Protein AF-A0A0F9BVV1-F1 (afdb_monomer)

Foldseek 3Di:
DADAAFWKAFPPARDIDGDRDDDPDDDDPPPDDGDIDEDQQWDWDADPPPRWIKIKGFLRVDWDKDWDAFPPPRAIEIETEPDNDQVDKWKAFPQVRDTWDWDDDRGIIMGTDDHNTYMYID

Organism: NCBI:txid412755

Mean predicted aligned error: 3.7 Å

InterPro domains:
  IPR013780 Glycosyl hydrolase, all-beta [G3DSA:2.60.40.1180] (1-37)
  IPR048395 Glycosyl hydrolase family 31, C-terminal domain [PF21365] (1-43)

Radius of gyration: 15.31 Å; Cα contacts (8 Å, |Δi|>4): 251; chains: 1; bounding box: 44×23×36 Å

pLDDT: mean 93.36, std 4.63, range [81.0, 98.06]

Nearest PDB structures (foldseek):
  1hl8-assembly1_B  TM=4.259E-01  e=1.369E-01  Thermotoga maritima MSB8
  5h3z-assembly1_A  TM=4.505E-01  e=3.924E+00  Lachnoclostridium phytofermentans ISDg
  7qhs-assembly1_2  TM=1.418E-01  e=5.721E-01  Saccharomyces cerevisiae
  7cto-assembly5_E  TM=2.452E-01  e=7.593E+00  Staphylococcus aureus

Secondary structure (DSSP, 8-state):
-EEEEEEEEETTT--EEEEEEE-SS----TT----EE-TT-EEEEE-TTT--EEEEEE--SS-EEEEEE-TTT--EEEEEE--S-GGG--EEETTTTEEE--EEETTEEEEEE-TT--EEE-

Solvent-accessible surface area (backbone atoms only — not comparable to full-atom values): 7076 Å² total; per-residue (Å²): 90,80,40,64,75,46,43,34,24,36,69,86,74,26,50,80,46,73,33,67,40,73,46,87,81,68,86,68,54,98,90,53,76,98,49,72,46,44,80,73,19,71,46,82,44,70,41,94,85,76,70,47,36,34,41,37,42,38,60,46,66,58,68,34,78,47,82,46,62,32,90,90,77,62,42,69,26,40,40,35,34,71,46,44,57,75,92,73,58,48,38,32,32,67,71,78,72,40,80,50,77,69,50,81,56,64,55,31,37,37,31,77,53,60,90,61,50,28,37,38,34,64

Structure (mmCIF, N/CA/C/O backbone):
data_AF-A0A0F9BVV1-F1
#
_entry.id   AF-A0A0F9BVV1-F1
#
loop_
_atom_site.group_PDB
_atom_site.id
_atom_site.type_symbol
_atom_site.label_atom_id
_atom_site.label_alt_id
_atom_site.label_comp_id
_atom_site.label_asym_id
_atom_site.label_entity_id
_atom_site.label_seq_id
_atom_site.pdbx_PDB_ins_code
_atom_site.Cartn_x
_atom_site.Cartn_y
_atom_site.Cartn_z
_atom_site.occupancy
_atom_site.B_iso_or_equiv
_atom_site.auth_seq_id
_atom_site.auth_comp_id
_atom_site.auth_asym_id
_atom_site.auth_atom_id
_atom_site.pdbx_PDB_model_num
ATOM 1 N N . ILE A 1 1 ? 19.790 -5.630 -10.255 1.00 92.75 1 ILE A N 1
ATOM 2 C CA . ILE A 1 1 ? 18.626 -6.078 -9.444 1.00 92.75 1 ILE A CA 1
ATOM 3 C C . ILE A 1 1 ? 17.689 -6.861 -10.353 1.00 92.75 1 ILE A C 1
ATOM 5 O O . ILE A 1 1 ? 17.408 -6.375 -11.442 1.00 92.75 1 ILE A O 1
ATOM 9 N N . TYR A 1 2 ? 17.271 -8.070 -9.970 1.00 95.88 2 TYR A N 1
ATOM 10 C CA . TYR A 1 2 ? 16.311 -8.851 -10.759 1.00 95.88 2 TYR A CA 1
ATOM 11 C C . TYR A 1 2 ? 14.901 -8.676 -10.196 1.00 95.88 2 TYR A C 1
ATOM 13 O O . TYR A 1 2 ? 14.670 -8.966 -9.025 1.00 95.88 2 TYR A O 1
ATOM 21 N N . LEU A 1 3 ? 13.982 -8.217 -11.041 1.00 96.94 3 LEU A N 1
ATOM 22 C CA . LEU A 1 3 ? 12.556 -8.117 -10.767 1.00 96.94 3 LEU A CA 1
ATOM 23 C C . LEU A 1 3 ? 11.849 -9.299 -11.449 1.00 96.94 3 LEU A C 1
ATOM 25 O O . LEU A 1 3 ? 11.861 -9.382 -12.683 1.00 96.94 3 LEU A O 1
ATOM 29 N N . PRO A 1 4 ? 11.242 -10.225 -10.684 1.00 97.56 4 PRO A N 1
ATOM 30 C CA . PRO A 1 4 ? 10.428 -11.304 -11.235 1.00 97.56 4 PRO A CA 1
ATOM 31 C C . PRO A 1 4 ? 9.249 -10.793 -12.074 1.00 97.56 4 PRO A C 1
ATOM 33 O O . PRO A 1 4 ? 8.899 -9.615 -12.043 1.00 97.56 4 PRO A O 1
ATOM 36 N N . LYS A 1 5 ? 8.590 -11.697 -12.806 1.00 96.94 5 LYS A N 1
ATOM 37 C CA . LYS A 1 5 ? 7.364 -11.377 -13.554 1.00 96.94 5 LYS A CA 1
ATOM 38 C C . LYS A 1 5 ? 6.326 -10.701 -12.646 1.00 96.94 5 LYS A C 1
ATOM 40 O O . LYS A 1 5 ? 5.990 -11.247 -11.601 1.00 96.94 5 LYS A O 1
ATOM 45 N N . GLY A 1 6 ? 5.800 -9.559 -13.083 1.00 95.31 6 GLY A N 1
ATOM 46 C CA . GLY A 1 6 ? 4.812 -8.775 -12.341 1.00 95.31 6 GLY A CA 1
ATOM 47 C C . GLY A 1 6 ? 5.047 -7.274 -12.476 1.00 95.31 6 GLY A C 1
ATOM 48 O O . GLY A 1 6 ? 5.992 -6.838 -13.137 1.00 95.31 6 GLY A O 1
ATOM 49 N N . THR A 1 7 ? 4.177 -6.486 -11.854 1.00 96.75 7 THR A N 1
ATOM 50 C CA . THR A 1 7 ? 4.366 -5.042 -11.709 1.00 96.75 7 THR A CA 1
ATOM 51 C C . THR A 1 7 ? 5.103 -4.750 -10.409 1.00 96.75 7 THR A C 1
ATOM 53 O O . THR A 1 7 ? 4.772 -5.311 -9.364 1.00 96.75 7 THR A O 1
ATOM 56 N N . TRP A 1 8 ? 6.100 -3.877 -10.497 1.00 97.31 8 TRP A N 1
ATOM 57 C CA . TRP A 1 8 ? 6.936 -3.449 -9.385 1.00 97.31 8 TRP A CA 1
ATOM 58 C C . TRP A 1 8 ? 6.982 -1.930 -9.333 1.00 97.31 8 TRP A C 1
ATOM 60 O O . TRP A 1 8 ? 6.986 -1.287 -10.379 1.00 97.31 8 TRP A O 1
ATOM 70 N N . PHE A 1 9 ? 7.064 -1.373 -8.135 1.00 96.38 9 PHE A N 1
ATOM 71 C CA . PHE A 1 9 ? 7.213 0.058 -7.913 1.00 96.38 9 PHE A CA 1
ATOM 72 C C . PHE A 1 9 ? 8.435 0.330 -7.051 1.00 96.38 9 PHE A C 1
ATOM 74 O O . PHE A 1 9 ? 8.624 -0.351 -6.046 1.00 96.38 9 PHE A O 1
ATOM 81 N N . ASP A 1 10 ? 9.256 1.306 -7.425 1.00 94.00 10 ASP A N 1
ATOM 82 C CA . ASP A 1 10 ? 10.298 1.832 -6.540 1.00 94.00 10 ASP A CA 1
ATOM 83 C C . ASP A 1 10 ? 9.640 2.458 -5.300 1.00 94.00 10 ASP A C 1
ATOM 85 O O . ASP A 1 10 ? 8.742 3.291 -5.414 1.00 94.00 10 ASP A O 1
ATOM 89 N N . TRP A 1 11 ? 10.062 2.023 -4.112 1.00 93.19 11 TRP A N 1
ATOM 90 C CA . TRP A 1 11 ? 9.486 2.463 -2.838 1.00 93.19 11 TRP A CA 1
ATOM 91 C C . TRP A 1 11 ? 9.604 3.975 -2.596 1.00 93.19 11 TRP A C 1
ATOM 93 O O . TRP A 1 11 ? 8.740 4.573 -1.948 1.00 93.19 11 TRP A O 1
ATOM 103 N N . GLU A 1 12 ? 10.695 4.580 -3.059 1.00 89.50 12 GLU A N 1
ATOM 104 C CA . GLU A 1 12 ? 10.999 5.985 -2.811 1.00 89.50 12 GLU A CA 1
ATOM 105 C C . GLU A 1 12 ? 10.359 6.886 -3.862 1.00 89.50 12 GLU A C 1
ATOM 107 O O . GLU A 1 12 ? 9.790 7.917 -3.507 1.00 89.50 12 GLU A O 1
ATOM 112 N N . THR A 1 13 ? 10.458 6.513 -5.142 1.00 89.50 13 THR A N 1
ATOM 113 C CA . THR A 1 13 ? 10.022 7.378 -6.250 1.00 89.50 13 THR A CA 1
ATOM 114 C C . THR A 1 13 ? 8.607 7.088 -6.733 1.00 89.50 13 THR A C 1
ATOM 116 O O . THR A 1 13 ? 7.995 7.964 -7.333 1.00 89.50 13 THR A O 1
ATOM 119 N N . GLY A 1 14 ? 8.083 5.881 -6.501 1.00 91.75 14 GLY A N 1
ATOM 120 C CA . GLY A 1 14 ? 6.835 5.434 -7.120 1.00 91.75 14 GLY A CA 1
ATOM 121 C C . GLY A 1 14 ? 6.975 5.068 -8.603 1.00 91.75 14 GLY A C 1
ATOM 122 O O . GLY A 1 14 ? 5.975 4.802 -9.266 1.00 91.75 14 GLY A O 1
ATOM 123 N N . GLU A 1 15 ? 8.199 5.008 -9.143 1.00 93.06 15 GLU A N 1
ATOM 124 C CA . GLU A 1 15 ? 8.436 4.630 -10.540 1.00 93.06 15 GLU A CA 1
ATOM 125 C C . GLU A 1 15 ? 8.005 3.179 -10.799 1.00 93.06 15 GLU A C 1
ATOM 127 O O . GLU A 1 15 ? 8.366 2.261 -10.057 1.00 93.06 15 GLU A O 1
ATOM 132 N N . LYS A 1 16 ? 7.249 2.966 -11.882 1.00 95.44 16 LYS A N 1
ATOM 133 C CA . LYS A 1 16 ? 6.720 1.656 -12.275 1.00 95.44 16 LYS A CA 1
ATOM 134 C C . LYS A 1 16 ? 7.690 0.880 -13.165 1.00 95.44 16 LYS A C 1
ATOM 136 O O . LYS A 1 16 ? 8.087 1.336 -14.233 1.00 95.44 16 LYS A O 1
ATOM 141 N N . PHE A 1 17 ? 7.913 -0.382 -12.817 1.00 95.75 17 PHE A N 1
ATOM 142 C CA . PHE A 1 17 ? 8.666 -1.359 -13.595 1.00 95.75 17 PHE A CA 1
ATOM 143 C C . PHE A 1 17 ? 7.790 -2.564 -13.953 1.00 95.75 17 PHE A C 1
ATOM 145 O O . PHE A 1 17 ? 6.985 -3.046 -13.153 1.00 95.75 17 PHE A O 1
ATOM 152 N N . THR A 1 18 ? 7.968 -3.090 -15.167 1.00 97.12 18 THR A N 1
ATOM 153 C CA . THR A 1 18 ? 7.296 -4.318 -15.620 1.00 97.12 18 THR A CA 1
ATOM 154 C C . THR A 1 18 ? 8.318 -5.440 -15.731 1.00 97.12 18 THR A C 1
ATOM 156 O O . THR A 1 18 ? 9.198 -5.401 -16.588 1.00 97.12 18 THR A O 1
ATOM 159 N N . GLY A 1 19 ? 8.210 -6.435 -14.852 1.00 97.00 19 GLY A N 1
ATOM 160 C CA . GLY A 1 19 ? 9.033 -7.637 -14.887 1.00 97.00 19 GLY A CA 1
ATOM 161 C C . GLY A 1 19 ? 8.485 -8.708 -15.847 1.00 97.00 19 GLY A C 1
ATOM 162 O O . GLY A 1 19 ? 7.305 -8.682 -16.202 1.00 97.00 19 GLY A O 1
ATOM 163 N N . PRO A 1 20 ? 9.286 -9.724 -16.216 1.00 97.44 20 PRO A N 1
ATOM 164 C CA . PRO A 1 20 ? 10.629 -9.988 -15.708 1.00 97.44 20 PRO A CA 1
ATOM 165 C C . PRO A 1 20 ? 11.658 -8.999 -16.269 1.00 97.44 20 PRO A C 1
ATOM 167 O O . PRO A 1 20 ? 11.707 -8.773 -17.474 1.00 97.44 20 PRO A O 1
ATOM 170 N N . LEU A 1 21 ? 12.482 -8.415 -15.397 1.00 96.81 21 LEU A N 1
ATOM 171 C CA . LEU A 1 21 ? 13.423 -7.354 -15.766 1.00 96.81 21 LEU A CA 1
ATOM 172 C C . LEU A 1 21 ? 14.681 -7.417 -14.898 1.00 96.81 21 LEU A C 1
ATOM 174 O O . LEU A 1 21 ? 14.598 -7.482 -13.675 1.00 96.81 21 LEU A O 1
ATOM 178 N N . THR A 1 22 ? 15.855 -7.345 -15.525 1.00 96.50 22 THR A N 1
ATOM 179 C CA . THR A 1 22 ? 17.122 -7.137 -14.816 1.00 96.50 22 THR A CA 1
ATOM 180 C C . THR A 1 22 ? 17.548 -5.687 -14.974 1.00 96.50 22 THR A C 1
ATOM 182 O O . THR A 1 22 ? 17.895 -5.249 -16.067 1.00 96.50 22 THR A O 1
ATOM 185 N N . LEU A 1 23 ? 17.560 -4.949 -13.869 1.00 93.56 23 LEU A N 1
ATOM 186 C CA . LEU A 1 23 ? 18.106 -3.600 -13.804 1.00 93.56 23 LEU A CA 1
ATOM 187 C C . LEU A 1 23 ? 19.623 -3.687 -13.587 1.00 93.56 23 LEU A C 1
ATOM 189 O O . LEU A 1 23 ? 20.075 -3.949 -12.465 1.00 93.56 23 LEU A O 1
ATOM 193 N N . SER A 1 24 ? 20.397 -3.532 -14.663 1.00 88.06 24 SER A N 1
ATOM 194 C CA . SER A 1 24 ? 21.864 -3.678 -14.641 1.00 88.06 24 SER A CA 1
ATOM 195 C C . SER A 1 24 ? 22.602 -2.424 -14.161 1.00 88.06 24 SER A C 1
ATOM 197 O O . SER A 1 24 ? 23.642 -2.554 -13.529 1.00 88.06 24 SER A O 1
ATOM 199 N N . ASN A 1 25 ? 22.041 -1.235 -14.408 1.00 85.81 25 ASN A N 1
ATOM 200 C CA . ASN A 1 25 ? 22.655 0.066 -14.099 1.00 85.81 25 ASN A CA 1
ATOM 201 C C . ASN A 1 25 ? 21.743 0.929 -13.212 1.00 85.81 25 ASN A C 1
ATOM 203 O O . ASN A 1 25 ? 21.660 2.139 -13.393 1.00 85.81 25 ASN A O 1
ATOM 207 N N . TYR A 1 26 ? 20.992 0.301 -12.308 1.00 84.94 26 TYR A N 1
ATOM 208 C CA . TYR A 1 26 ? 20.160 1.044 -11.367 1.00 84.94 26 TYR A CA 1
ATOM 209 C C . TYR A 1 26 ? 21.056 1.806 -10.387 1.00 84.94 26 TYR A C 1
ATOM 211 O O . TYR A 1 26 ? 21.924 1.200 -9.754 1.00 84.94 26 TYR A O 1
ATOM 219 N N . GLU A 1 27 ? 20.865 3.120 -10.287 1.00 82.88 27 GLU A N 1
ATOM 220 C CA . GLU A 1 27 ? 21.656 3.961 -9.394 1.00 82.88 27 GLU A CA 1
ATOM 221 C C . GLU A 1 27 ? 21.348 3.620 -7.932 1.00 82.88 27 GLU A C 1
ATOM 223 O O . GLU A 1 27 ? 20.210 3.710 -7.475 1.00 82.88 27 GLU A O 1
ATOM 228 N N . ILE A 1 28 ? 22.384 3.230 -7.187 1.00 81.69 28 ILE A N 1
ATOM 229 C CA . ILE A 1 28 ? 22.313 2.977 -5.744 1.00 81.69 28 ILE A CA 1
ATOM 230 C C . ILE A 1 28 ? 23.244 3.986 -5.063 1.00 81.69 28 ILE A C 1
ATOM 232 O O . ILE A 1 28 ? 24.384 3.646 -4.730 1.00 81.69 28 ILE A O 1
ATOM 236 N N . PRO A 1 29 ? 22.828 5.260 -4.927 1.00 83.00 29 PRO A N 1
ATOM 237 C CA . PRO A 1 29 ? 23.601 6.227 -4.161 1.00 83.00 29 PRO A CA 1
ATOM 238 C C . PRO A 1 29 ? 23.694 5.779 -2.694 1.00 83.00 29 PRO A C 1
ATOM 240 O O . PRO A 1 29 ? 22.862 5.016 -2.208 1.00 83.00 29 PRO A O 1
ATOM 243 N N . LEU A 1 30 ? 24.712 6.255 -1.969 1.00 82.94 30 LEU A N 1
ATOM 244 C CA . LEU A 1 30 ? 25.039 5.787 -0.609 1.00 82.94 30 LEU A CA 1
ATOM 245 C C . LEU A 1 30 ? 23.859 5.888 0.382 1.00 82.94 30 LEU A C 1
ATOM 247 O O . LEU A 1 30 ? 23.801 5.157 1.366 1.00 82.94 30 LEU A O 1
ATOM 251 N N . ASN A 1 31 ? 22.935 6.812 0.130 1.00 82.62 31 ASN A N 1
ATOM 252 C CA . ASN A 1 31 ? 21.766 7.104 0.951 1.00 82.62 31 ASN A CA 1
ATOM 253 C C . ASN A 1 31 ? 20.475 6.408 0.485 1.00 82.62 31 ASN A C 1
ATOM 255 O O . ASN A 1 31 ? 19.436 6.667 1.087 1.00 82.62 31 ASN A O 1
ATOM 259 N N . LYS A 1 32 ? 20.520 5.560 -0.551 1.00 81.00 32 LYS A N 1
ATOM 260 C CA . LYS A 1 32 ? 19.349 4.860 -1.095 1.00 81.00 32 LYS A CA 1
ATOM 261 C C . LYS A 1 32 ? 19.494 3.353 -0.941 1.00 81.00 32 LYS A C 1
ATOM 263 O O . LYS A 1 32 ? 20.483 2.758 -1.368 1.00 81.00 32 LYS A O 1
ATOM 268 N N . VAL A 1 33 ? 18.471 2.722 -0.375 1.00 83.88 33 VAL A N 1
ATOM 269 C CA . VAL A 1 33 ? 18.358 1.260 -0.343 1.00 83.88 33 VAL A CA 1
ATOM 270 C C . VAL A 1 33 ? 17.425 0.837 -1.478 1.00 83.88 33 VAL A C 1
ATOM 272 O O . VAL A 1 33 ? 16.284 1.295 -1.507 1.00 83.88 33 VAL A O 1
ATOM 275 N N . PRO A 1 34 ? 17.854 -0.034 -2.410 1.00 88.06 34 PRO A N 1
ATOM 276 C CA . PRO A 1 34 ? 16.982 -0.500 -3.482 1.00 88.06 34 PRO A CA 1
ATOM 277 C C . PRO A 1 34 ? 15.842 -1.340 -2.894 1.00 88.06 34 PRO A C 1
ATOM 279 O O . PRO A 1 34 ? 16.050 -2.473 -2.458 1.00 88.06 34 PRO A O 1
ATOM 282 N N . CYS A 1 35 ? 14.638 -0.776 -2.887 1.00 93.44 35 CYS A N 1
ATOM 283 C CA . CYS A 1 35 ? 13.431 -1.396 -2.358 1.00 93.44 35 CYS A CA 1
ATOM 284 C C . CYS A 1 35 ? 12.307 -1.265 -3.385 1.00 93.44 35 CYS A C 1
ATOM 286 O O . CYS A 1 35 ? 12.057 -0.176 -3.899 1.00 93.44 35 CYS A O 1
ATOM 288 N N . PHE A 1 36 ? 11.640 -2.381 -3.679 1.00 95.81 36 PHE A N 1
ATOM 289 C CA . PHE A 1 36 ? 10.578 -2.437 -4.676 1.00 95.81 36 PHE A CA 1
ATOM 290 C C . PHE A 1 36 ? 9.343 -3.120 -4.101 1.00 95.81 36 PHE A C 1
ATOM 292 O O . PHE A 1 36 ? 9.445 -4.175 -3.472 1.00 95.81 36 PHE A O 1
ATOM 299 N N . VAL A 1 37 ? 8.176 -2.540 -4.357 1.00 96.44 37 VAL A N 1
ATOM 300 C CA . VAL A 1 37 ? 6.879 -3.068 -3.935 1.00 96.44 37 VAL A CA 1
ATOM 301 C C . VAL A 1 37 ? 6.210 -3.770 -5.109 1.00 96.44 37 VAL A C 1
ATOM 303 O O . VAL A 1 37 ? 6.086 -3.205 -6.191 1.00 96.44 37 VAL A O 1
ATOM 306 N N . GLY A 1 38 ? 5.774 -5.006 -4.893 1.00 95.00 38 GLY A N 1
ATOM 307 C CA . GLY A 1 38 ? 5.025 -5.809 -5.858 1.00 95.00 38 GLY A CA 1
ATOM 308 C C . GLY A 1 38 ? 3.971 -6.666 -5.153 1.00 95.00 38 GLY A C 1
ATOM 309 O O . GLY A 1 38 ? 3.605 -6.405 -4.005 1.00 95.00 38 GLY A O 1
ATOM 310 N N . GLY A 1 39 ? 3.481 -7.711 -5.821 1.00 93.06 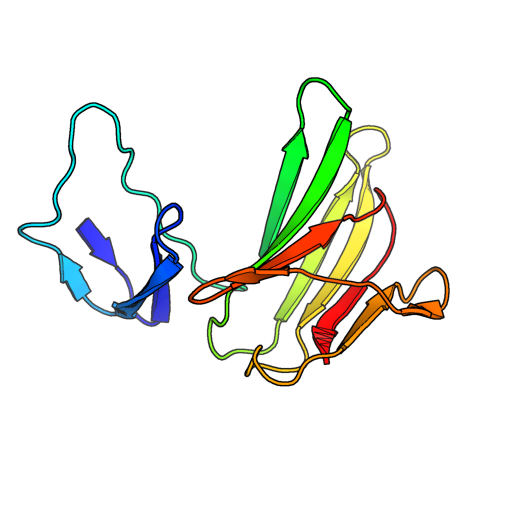39 GLY A N 1
ATOM 311 C CA . GLY A 1 39 ? 2.454 -8.592 -5.254 1.00 93.06 39 GLY A CA 1
ATOM 312 C C . GLY A 1 39 ? 1.129 -7.854 -5.060 1.00 93.06 39 GLY A C 1
ATOM 313 O O . GLY A 1 39 ? 0.598 -7.303 -6.017 1.00 93.06 39 GLY A O 1
ATOM 314 N N . ASN A 1 40 ? 0.607 -7.827 -3.829 1.00 93.75 40 ASN A N 1
ATOM 315 C CA . ASN A 1 40 ? -0.657 -7.147 -3.516 1.00 93.75 40 ASN A CA 1
ATOM 316 C C . ASN A 1 40 ? -0.525 -5.617 -3.447 1.00 93.75 40 ASN A C 1
ATOM 318 O O . ASN A 1 40 ? -1.540 -4.933 -3.434 1.00 93.75 40 ASN A O 1
ATOM 322 N N . GLY A 1 41 ? 0.698 -5.075 -3.404 1.00 95.00 41 GLY A N 1
ATOM 323 C CA . GLY A 1 41 ? 0.917 -3.628 -3.453 1.00 95.00 41 GLY A CA 1
ATOM 324 C C . GLY A 1 41 ? 0.498 -2.860 -2.197 1.00 95.00 41 GLY A C 1
ATOM 325 O O . GLY A 1 41 ? 0.386 -1.644 -2.268 1.00 95.00 41 GLY A O 1
ATOM 326 N N . ILE A 1 42 ? 0.258 -3.524 -1.062 1.00 96.06 42 ILE A N 1
ATOM 327 C CA . ILE A 1 42 ? -0.197 -2.878 0.180 1.00 96.06 42 ILE A CA 1
ATOM 328 C C . ILE A 1 42 ? 0.942 -2.860 1.196 1.00 96.06 42 ILE A C 1
ATOM 330 O O . ILE A 1 42 ? 1.488 -3.910 1.539 1.00 96.06 42 ILE A O 1
ATOM 334 N N . VAL A 1 43 ? 1.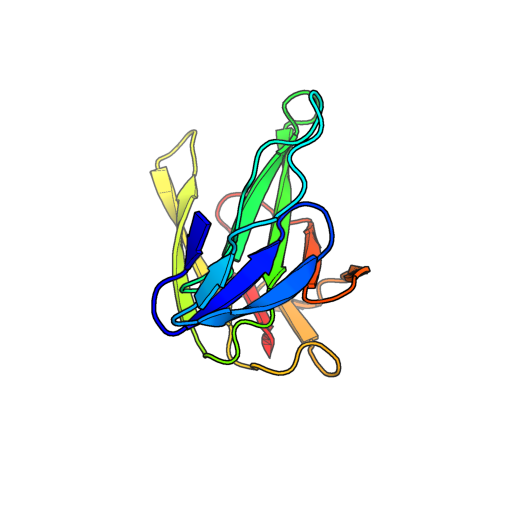273 -1.674 1.702 1.00 96.06 43 VAL A N 1
ATOM 335 C CA . VAL A 1 43 ? 2.263 -1.475 2.763 1.00 96.06 43 VAL A CA 1
ATOM 336 C C . VAL A 1 43 ? 1.624 -0.698 3.905 1.00 96.06 43 VAL A C 1
ATOM 338 O O . VAL A 1 43 ? 1.058 0.370 3.691 1.00 96.06 43 VAL A O 1
ATOM 341 N N . ILE A 1 44 ? 1.744 -1.219 5.126 1.00 95.69 44 ILE A N 1
ATOM 342 C CA . ILE A 1 44 ? 1.309 -0.531 6.342 1.00 95.69 44 ILE A CA 1
ATOM 343 C C . ILE A 1 44 ? 2.538 0.029 7.049 1.00 95.69 44 ILE A C 1
ATOM 345 O O . ILE A 1 44 ? 3.459 -0.706 7.407 1.00 95.69 44 ILE A O 1
ATOM 349 N N . LEU A 1 45 ? 2.545 1.340 7.243 1.00 95.38 45 LEU A N 1
ATOM 350 C CA . LEU A 1 45 ? 3.599 2.081 7.914 1.00 95.38 45 LEU A CA 1
ATOM 351 C C . LEU A 1 45 ? 3.129 2.488 9.305 1.00 95.38 45 LEU A C 1
ATOM 353 O O . LEU A 1 45 ? 1.996 2.931 9.472 1.00 95.38 45 LEU A O 1
ATOM 357 N N . ARG A 1 46 ? 4.021 2.379 10.292 1.00 95.31 46 ARG A N 1
ATOM 358 C CA . ARG A 1 46 ? 3.803 2.882 11.650 1.00 95.31 46 ARG A CA 1
ATOM 359 C C . ARG A 1 46 ? 4.843 3.934 11.981 1.00 95.31 46 ARG A C 1
ATOM 361 O O . ARG A 1 46 ? 6.043 3.662 11.922 1.00 95.31 46 ARG A O 1
ATOM 368 N N . ASN A 1 47 ? 4.391 5.120 12.362 1.00 95.75 47 ASN A N 1
ATOM 369 C CA . ASN A 1 47 ? 5.276 6.163 12.849 1.00 95.75 47 ASN A CA 1
ATOM 370 C C . ASN A 1 47 ? 5.794 5.790 14.248 1.00 95.75 47 ASN A C 1
ATOM 372 O O . ASN A 1 47 ? 5.021 5.598 15.182 1.00 95.75 47 ASN A O 1
ATOM 376 N N . ASN A 1 48 ? 7.114 5.705 14.415 1.00 93.56 48 ASN A N 1
ATOM 377 C CA . ASN A 1 48 ? 7.733 5.273 15.672 1.00 93.56 48 ASN A CA 1
ATOM 378 C C . ASN A 1 48 ? 7.660 6.305 16.813 1.00 93.56 48 ASN A C 1
ATOM 380 O O . ASN A 1 48 ? 8.014 5.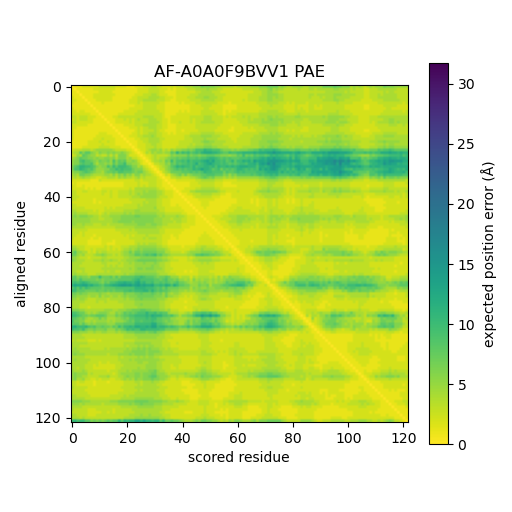974 17.943 1.00 93.56 48 ASN A O 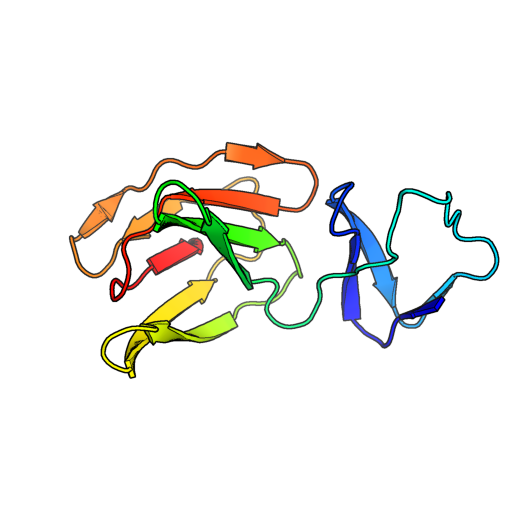1
ATOM 384 N N . LYS A 1 49 ? 7.239 7.543 16.534 1.00 95.69 49 LYS A N 1
ATOM 385 C CA 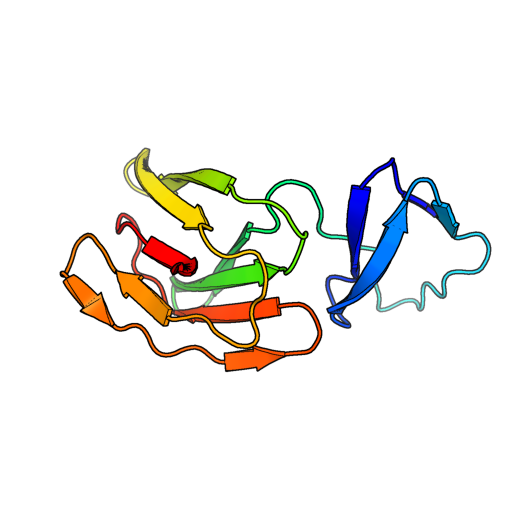. LYS A 1 49 ? 7.077 8.609 17.533 1.00 95.69 49 LYS A CA 1
ATOM 386 C C . LYS A 1 49 ? 5.616 8.845 17.895 1.00 95.69 49 LYS A C 1
ATOM 388 O O . LYS A 1 49 ? 5.331 9.084 19.062 1.00 95.69 49 LYS A O 1
ATOM 393 N N . THR A 1 50 ? 4.719 8.811 16.909 1.00 96.38 50 THR A N 1
ATOM 394 C CA . THR A 1 50 ? 3.291 9.119 17.104 1.00 96.38 50 THR A CA 1
ATOM 395 C C . THR A 1 50 ? 2.409 7.875 17.230 1.00 96.38 50 THR A C 1
ATOM 397 O O . THR A 1 50 ? 1.264 8.005 17.641 1.00 96.38 50 THR A O 1
ATOM 400 N N . ASP A 1 51 ? 2.925 6.680 16.912 1.00 93.00 51 ASP A N 1
ATOM 401 C CA . ASP A 1 51 ? 2.161 5.419 16.792 1.00 93.00 51 ASP A CA 1
ATOM 402 C C . ASP A 1 51 ? 1.051 5.476 15.717 1.00 93.00 51 ASP A C 1
ATOM 404 O O . ASP A 1 51 ? 0.236 4.563 15.611 1.00 93.00 51 ASP A O 1
ATOM 408 N N . GLU A 1 52 ? 1.029 6.523 14.883 1.00 95.44 52 GLU A N 1
ATOM 409 C CA . GLU A 1 52 ? 0.078 6.673 13.778 1.00 95.44 52 GLU A CA 1
ATOM 410 C C . GLU A 1 52 ? 0.352 5.647 12.676 1.00 95.44 52 GLU A C 1
ATOM 412 O O . GLU A 1 52 ? 1.510 5.350 12.351 1.00 95.44 52 GLU A O 1
ATOM 417 N N . LEU A 1 53 ? -0.727 5.135 12.081 1.00 96.12 53 LEU A N 1
ATOM 418 C CA . LEU A 1 53 ? -0.670 4.187 10.980 1.00 96.12 53 LEU A CA 1
ATOM 419 C C . LEU A 1 53 ? -1.077 4.839 9.658 1.00 96.12 53 LEU A C 1
ATOM 421 O O . LEU A 1 53 ? -2.088 5.538 9.573 1.00 96.12 53 LEU A O 1
ATOM 425 N N . THR A 1 54 ? -0.321 4.517 8.614 1.00 97.50 54 THR A N 1
ATOM 426 C CA . THR A 1 54 ? -0.601 4.917 7.233 1.00 97.50 54 THR A CA 1
ATOM 427 C C . THR A 1 54 ? -0.610 3.681 6.351 1.00 97.50 54 THR A C 1
ATOM 429 O O . THR A 1 54 ? 0.328 2.882 6.389 1.00 97.50 54 THR A O 1
ATOM 432 N N . ALA A 1 55 ? -1.647 3.528 5.534 1.00 97.12 55 ALA A N 1
ATOM 433 C CA . ALA A 1 55 ? -1.643 2.574 4.437 1.00 97.12 55 ALA A CA 1
ATOM 434 C C . ALA A 1 55 ? -1.129 3.257 3.171 1.00 97.12 55 ALA A C 1
ATOM 436 O O . ALA A 1 55 ? -1.596 4.338 2.817 1.00 97.12 55 ALA A O 1
ATOM 437 N N . ARG A 1 56 ? -0.198 2.598 2.481 1.00 96.69 56 ARG A N 1
ATOM 438 C CA . ARG A 1 56 ? 0.235 2.933 1.125 1.00 96.69 56 ARG A CA 1
ATOM 439 C C . ARG A 1 56 ? -0.176 1.804 0.187 1.00 96.69 56 ARG A C 1
ATOM 441 O O . ARG A 1 56 ? 0.233 0.660 0.393 1.00 96.69 56 ARG A O 1
ATOM 448 N N . VAL A 1 57 ? -0.970 2.123 -0.831 1.00 96.25 57 VAL A N 1
ATOM 449 C CA . VAL A 1 57 ? -1.498 1.154 -1.803 1.00 96.25 57 VAL A CA 1
ATOM 450 C C . VAL A 1 57 ? -1.004 1.521 -3.197 1.00 96.25 57 VAL A C 1
ATOM 452 O O . VAL A 1 57 ? -1.297 2.605 -3.691 1.00 96.25 57 VAL A O 1
ATOM 455 N N . TYR A 1 58 ? -0.248 0.619 -3.819 1.00 95.81 58 TYR A N 1
ATOM 456 C CA . TYR A 1 58 ? 0.340 0.784 -5.148 1.00 95.81 58 TYR A CA 1
ATOM 457 C C . TYR A 1 58 ? -0.572 0.237 -6.248 1.00 95.81 58 TYR A C 1
ATOM 459 O O . TYR A 1 58 ? -1.237 -0.786 -6.072 1.00 95.81 58 TYR A O 1
ATOM 467 N N . GLU A 1 59 ? -0.540 0.863 -7.426 1.00 93.94 59 GLU A N 1
ATOM 468 C CA . GLU A 1 59 ? -1.310 0.447 -8.603 1.00 93.94 59 GLU A CA 1
ATOM 469 C C . GLU A 1 59 ? -0.679 -0.769 -9.311 1.00 93.94 59 GLU A C 1
ATOM 471 O O . GLU A 1 59 ? -0.246 -0.731 -10.465 1.00 93.94 59 GLU A O 1
ATOM 476 N N . VAL A 1 60 ? -0.614 -1.900 -8.608 1.00 92.06 60 VAL A N 1
ATOM 477 C CA . VAL A 1 60 ? -0.028 -3.159 -9.109 1.00 92.06 60 VAL A CA 1
ATOM 478 C C . VAL A 1 60 ? -0.876 -3.851 -10.184 1.00 92.06 60 VAL A C 1
ATOM 480 O O . VAL A 1 60 ? -0.479 -4.890 -10.705 1.00 92.06 60 VAL A O 1
ATOM 483 N N . GLY A 1 61 ? -2.027 -3.277 -10.553 1.00 88.69 61 GLY A N 1
ATOM 484 C CA . GLY A 1 61 ? -2.863 -3.757 -11.656 1.00 88.69 61 GLY A CA 1
ATOM 485 C C . GLY A 1 61 ? -3.669 -5.024 -11.349 1.00 88.69 61 GLY A C 1
ATOM 486 O O . GLY A 1 61 ? -4.201 -5.643 -12.268 1.00 88.69 61 GLY A O 1
ATOM 487 N N . GLN A 1 62 ? -3.771 -5.423 -10.079 1.00 89.19 62 GLN A N 1
ATOM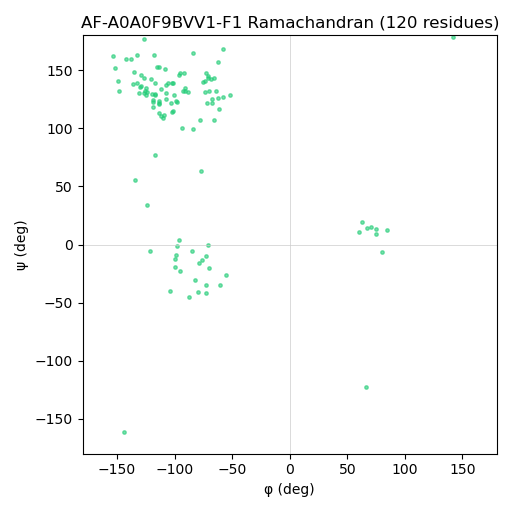 488 C CA . GLN A 1 62 ? -4.534 -6.592 -9.643 1.00 89.19 62 GLN A CA 1
ATOM 489 C C . GLN A 1 62 ? -5.381 -6.282 -8.411 1.00 89.19 62 GLN A C 1
ATOM 491 O O . GLN A 1 62 ? -5.001 -5.466 -7.574 1.00 89.19 62 GLN A O 1
ATOM 496 N N . LYS A 1 63 ? -6.527 -6.958 -8.306 1.00 94.62 63 LYS A N 1
ATOM 497 C CA . LYS A 1 63 ? -7.329 -6.946 -7.082 1.00 94.62 63 LYS A CA 1
ATOM 498 C C . LYS A 1 63 ? -6.640 -7.786 -6.016 1.00 94.62 63 LYS A C 1
ATOM 500 O O . LYS A 1 63 ? -6.008 -8.793 -6.346 1.00 94.62 63 LYS A O 1
ATOM 505 N N . ALA A 1 64 ? -6.784 -7.401 -4.758 1.00 94.56 64 ALA A N 1
ATOM 506 C CA . ALA A 1 64 ? -6.175 -8.117 -3.650 1.00 94.56 64 ALA A CA 1
ATOM 507 C C . ALA A 1 64 ? -7.017 -7.994 -2.386 1.00 94.56 64 ALA A C 1
ATOM 509 O O . ALA A 1 64 ? -7.495 -6.914 -2.068 1.00 94.56 64 ALA A O 1
ATOM 510 N N . THR A 1 65 ? -7.108 -9.092 -1.644 1.00 96.56 65 THR A N 1
ATOM 511 C CA . THR A 1 65 ? -7.580 -9.115 -0.260 1.00 96.56 65 THR A CA 1
ATOM 512 C C . THR 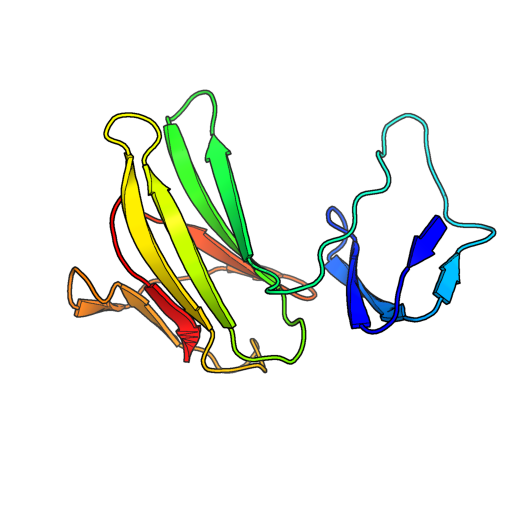A 1 65 ? -6.392 -9.517 0.599 1.00 96.56 65 THR A C 1
ATOM 514 O O . THR A 1 65 ? -5.793 -10.570 0.367 1.00 96.56 65 THR A O 1
ATOM 517 N N . THR A 1 66 ? -6.000 -8.664 1.542 1.00 96.00 66 THR A N 1
ATOM 518 C CA . THR A 1 66 ? -4.847 -8.916 2.417 1.00 96.00 66 THR A CA 1
ATOM 519 C C . THR A 1 66 ? -5.252 -8.796 3.872 1.00 96.00 66 THR A C 1
ATOM 521 O O . THR A 1 66 ? -5.876 -7.815 4.269 1.00 96.00 66 THR A O 1
ATOM 524 N N . ASP A 1 67 ? -4.851 -9.787 4.661 1.00 96.06 67 ASP A N 1
ATOM 525 C CA . ASP A 1 67 ? -5.039 -9.787 6.103 1.00 96.06 67 ASP A CA 1
ATOM 526 C C . ASP A 1 67 ? -3.805 -9.205 6.796 1.00 96.06 67 ASP A C 1
ATOM 528 O O . ASP A 1 67 ? -2.671 -9.620 6.538 1.00 96.06 67 ASP A O 1
ATOM 532 N N . PHE A 1 68 ? -4.042 -8.292 7.725 1.00 95.19 68 PHE A N 1
ATOM 533 C CA . PHE A 1 68 ? -3.051 -7.739 8.635 1.00 95.19 68 PHE A CA 1
ATOM 534 C C . PHE A 1 68 ? -3.423 -8.067 10.079 1.00 95.19 68 PHE A C 1
ATOM 536 O O . PHE A 1 68 ? -4.559 -8.430 10.381 1.00 95.19 68 PHE A O 1
ATOM 543 N N . TYR A 1 69 ? -2.451 -7.940 10.981 1.00 94.81 69 TYR A N 1
ATOM 544 C CA . TYR A 1 69 ? -2.619 -8.259 12.395 1.00 94.81 69 TYR A CA 1
ATOM 545 C C . TYR A 1 69 ? -2.132 -7.102 13.258 1.00 94.81 69 TYR A C 1
ATOM 547 O O . TYR A 1 69 ? -1.083 -6.514 12.985 1.00 94.81 69 TYR A O 1
ATOM 555 N N . 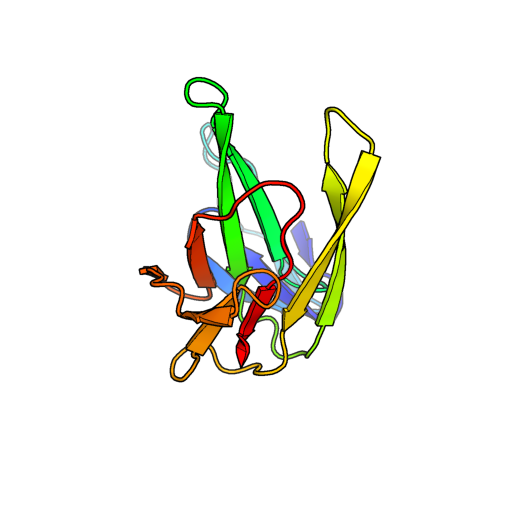THR A 1 70 ? -2.899 -6.757 14.292 1.00 90.19 70 THR A N 1
ATOM 556 C CA . THR A 1 70 ? -2.494 -5.729 15.256 1.00 90.19 70 THR A CA 1
ATOM 557 C C . THR A 1 70 ? -1.276 -6.197 16.046 1.00 90.19 70 THR A C 1
ATOM 559 O O . THR A 1 70 ? -1.164 -7.372 16.397 1.00 90.19 70 THR A O 1
ATOM 562 N N . LEU A 1 71 ? -0.354 -5.286 16.360 1.00 86.44 71 LEU A N 1
ATOM 563 C CA . LEU A 1 71 ? 0.873 -5.654 17.079 1.00 86.44 71 LEU A CA 1
ATOM 564 C C . LEU A 1 71 ? 0.606 -5.974 18.552 1.00 86.44 71 LEU A C 1
ATOM 566 O O . LEU A 1 71 ? 1.270 -6.833 19.125 1.00 86.44 71 LEU A O 1
ATOM 570 N N . LYS A 1 72 ? -0.347 -5.268 19.172 1.00 81.31 72 LYS A N 1
ATOM 571 C CA . LYS A 1 72 ? -0.633 -5.394 20.611 1.00 81.31 72 LYS A CA 1
ATOM 572 C C . LYS A 1 72 ? -1.489 -6.618 20.933 1.00 81.31 72 LYS A C 1
ATOM 574 O O . LYS A 1 72 ? -1.239 -7.288 21.927 1.00 81.31 72 LYS A O 1
ATOM 579 N N . GLU A 1 73 ? -2.497 -6.898 20.108 1.00 86.69 73 GLU A N 1
ATOM 580 C CA . GLU A 1 73 ? -3.540 -7.886 20.423 1.00 86.69 73 GLU A CA 1
ATOM 581 C C . GLU A 1 73 ? -3.640 -9.021 19.395 1.00 86.69 73 GLU A C 1
ATOM 583 O O . GLU A 1 73 ? -4.418 -9.950 19.594 1.00 86.69 73 GLU A O 1
ATOM 588 N N . GLY A 1 74 ? -2.890 -8.959 18.288 1.00 89.50 74 GLY A N 1
ATOM 589 C CA . GLY A 1 74 ? -2.962 -9.959 17.221 1.00 89.50 74 GLY A CA 1
ATOM 590 C C . GLY A 1 74 ? -4.327 -10.023 16.533 1.00 89.50 74 GLY A C 1
ATOM 591 O O . GLY A 1 74 ? -4.659 -11.033 15.915 1.00 89.50 74 GLY A O 1
ATOM 592 N N . LYS A 1 75 ? -5.145 -8.971 16.647 1.00 88.81 75 LYS A N 1
ATOM 593 C CA . LYS A 1 75 ? -6.459 -8.917 16.000 1.00 88.81 75 LYS A CA 1
ATOM 594 C C . LYS A 1 75 ? -6.273 -8.795 14.494 1.00 88.81 75 LYS A C 1
ATOM 596 O O . LYS A 1 75 ? -5.489 -7.968 14.034 1.00 88.81 75 LYS A O 1
ATOM 601 N N . LYS A 1 76 ? -6.994 -9.618 13.739 1.00 93.25 76 LYS A N 1
ATOM 602 C CA . LYS A 1 76 ? -7.007 -9.558 12.279 1.00 93.25 76 LYS A CA 1
ATOM 603 C C . LYS A 1 76 ? -7.838 -8.361 11.806 1.00 93.25 76 LYS A C 1
ATOM 605 O O . LYS A 1 76 ? -8.904 -8.119 12.363 1.00 93.25 76 LYS A O 1
ATOM 610 N N . TYR A 1 77 ? -7.362 -7.683 10.770 1.00 93.81 77 TYR A N 1
ATOM 611 C CA . TYR A 1 77 ? -8.116 -6.716 9.970 1.00 93.81 77 TYR A CA 1
ATOM 612 C C . TYR A 1 77 ? -7.728 -6.848 8.494 1.00 93.81 77 TYR A C 1
ATOM 614 O O . TYR A 1 77 ? -6.691 -7.437 8.175 1.00 93.81 77 TYR A O 1
ATOM 622 N N . GLN A 1 78 ? -8.574 -6.366 7.595 1.00 96.75 78 GLN A N 1
ATOM 623 C CA . GLN A 1 78 ? -8.527 -6.689 6.175 1.00 96.75 78 GLN A CA 1
ATOM 624 C C . GLN A 1 78 ? -8.480 -5.444 5.288 1.00 96.75 78 GLN A C 1
ATOM 626 O O . GLN A 1 78 ? -9.110 -4.426 5.565 1.00 96.75 78 GLN A O 1
ATOM 631 N N . PHE A 1 79 ? -7.718 -5.550 4.199 1.00 97.00 79 PHE A N 1
ATOM 632 C CA . PHE A 1 79 ? -7.693 -4.575 3.114 1.00 97.00 79 PHE A CA 1
ATOM 633 C C . PHE A 1 79 ? -8.133 -5.233 1.816 1.00 97.00 79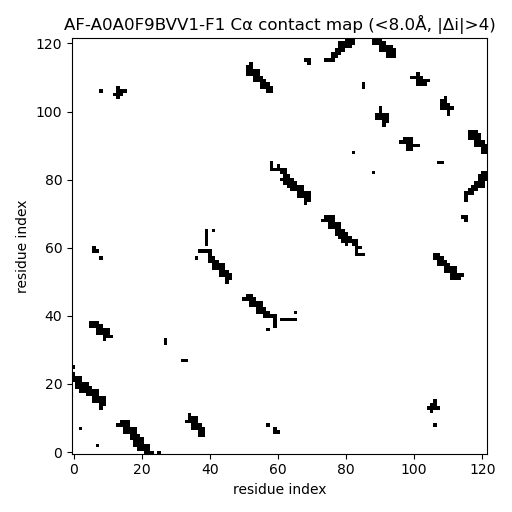 PHE A C 1
ATOM 635 O O . PHE A 1 79 ? -7.480 -6.172 1.349 1.00 97.00 79 PHE A O 1
ATOM 642 N N . ASP A 1 80 ? -9.178 -4.676 1.214 1.00 96.69 80 ASP A N 1
ATOM 643 C CA . ASP A 1 80 ? -9.716 -5.085 -0.074 1.00 96.69 80 ASP A CA 1
ATOM 644 C C . ASP A 1 80 ? -9.433 -4.024 -1.137 1.00 96.69 80 ASP A C 1
ATOM 646 O O . ASP A 1 80 ? -10.029 -2.950 -1.163 1.00 96.69 80 ASP A O 1
ATOM 650 N N . VAL A 1 81 ? -8.529 -4.338 -2.058 1.00 95.25 81 VAL A N 1
ATOM 651 C CA . VAL A 1 81 ? -8.280 -3.557 -3.271 1.00 95.25 81 VAL A CA 1
ATOM 652 C C . VAL A 1 81 ? -9.135 -4.148 -4.382 1.00 95.25 81 VAL A C 1
ATOM 654 O O . VAL A 1 81 ? -8.807 -5.183 -4.963 1.00 95.25 81 VAL A O 1
ATOM 657 N N . LEU A 1 82 ? -10.262 -3.502 -4.666 1.00 92.31 82 LEU A N 1
ATOM 658 C CA . LEU A 1 82 ? -11.245 -3.947 -5.655 1.00 92.31 82 LEU A CA 1
ATOM 659 C C . LEU A 1 82 ? -11.118 -3.215 -6.991 1.00 92.31 82 LEU A C 1
ATOM 661 O O . LEU A 1 82 ? -11.603 -3.728 -8.010 1.00 92.31 82 LEU A O 1
ATOM 665 N N . ASN A 1 83 ? -10.460 -2.056 -6.989 1.00 88.44 83 ASN A N 1
ATOM 666 C CA . ASN A 1 83 ? -10.177 -1.251 -8.166 1.00 88.44 83 ASN A CA 1
ATOM 667 C C . ASN A 1 83 ? -8.669 -1.132 -8.389 1.00 88.44 83 ASN A C 1
ATOM 669 O O . ASN A 1 83 ? -7.900 -0.832 -7.482 1.00 88.44 83 ASN A O 1
ATOM 673 N N . THR A 1 84 ? -8.260 -1.426 -9.619 1.00 83.81 84 THR A N 1
ATOM 674 C CA . THR A 1 84 ? -6.860 -1.511 -10.030 1.00 83.81 84 THR A CA 1
ATOM 675 C C . THR A 1 84 ? -6.361 -0.246 -10.711 1.00 83.81 84 THR A C 1
ATOM 677 O O . THR A 1 84 ? -5.217 -0.245 -11.135 1.00 83.81 84 THR A O 1
ATOM 680 N N . ASN A 1 85 ? -7.211 0.767 -10.890 1.00 87.31 85 ASN A N 1
ATOM 681 C CA . ASN A 1 85 ? -6.840 2.090 -11.383 1.00 87.31 85 ASN A CA 1
ATOM 682 C C . ASN A 1 85 ? -7.056 3.082 -10.241 1.00 87.31 85 ASN A C 1
ATOM 684 O O . ASN A 1 85 ? -8.199 3.290 -9.832 1.00 87.31 85 ASN A O 1
ATOM 688 N N . LEU A 1 86 ? -5.976 3.669 -9.722 1.00 84.94 86 LEU A N 1
ATOM 689 C CA . LEU A 1 86 ? -6.041 4.494 -8.515 1.00 84.94 86 LEU A CA 1
ATOM 690 C C . LEU A 1 86 ? -6.420 5.959 -8.789 1.00 84.94 86 LEU A C 1
ATOM 692 O O . LEU A 1 86 ? -6.695 6.699 -7.848 1.00 84.94 86 LEU A O 1
ATOM 696 N N . ASP A 1 87 ? -6.535 6.375 -10.055 1.00 82.62 87 ASP A N 1
ATOM 697 C CA . ASP A 1 87 ? -6.974 7.733 -10.422 1.00 82.62 87 ASP A CA 1
ATOM 698 C C . ASP A 1 87 ? -8.465 7.972 -10.132 1.00 82.62 87 ASP A C 1
ATOM 700 O O . ASP A 1 87 ? -8.930 9.113 -10.074 1.00 82.62 87 ASP A O 1
ATOM 704 N N . LYS A 1 88 ? -9.248 6.895 -10.005 1.00 81.25 88 LYS A N 1
ATOM 705 C CA . LYS A 1 88 ? -10.706 6.941 -9.826 1.00 81.25 88 LYS A CA 1
ATOM 706 C C . LYS A 1 88 ? -11.163 5.991 -8.727 1.00 81.25 88 LYS A C 1
ATOM 708 O O . LYS A 1 88 ? -12.010 5.133 -8.974 1.00 81.25 88 LYS A O 1
ATOM 713 N N . VAL A 1 89 ? -10.604 6.155 -7.530 1.00 91.75 89 VAL A N 1
ATOM 714 C CA . VAL A 1 89 ? -10.969 5.344 -6.362 1.00 91.75 89 VAL A CA 1
ATOM 715 C C . VAL A 1 89 ? -11.655 6.148 -5.276 1.00 91.75 89 VAL A C 1
ATOM 717 O O . VAL A 1 89 ? -11.427 7.343 -5.100 1.00 91.75 89 VAL A O 1
ATOM 720 N N . ASN A 1 90 ? -12.479 5.444 -4.516 1.00 94.62 90 ASN A N 1
ATOM 721 C CA . ASN A 1 90 ? -12.972 5.848 -3.218 1.00 94.62 90 ASN A CA 1
ATOM 722 C C . ASN A 1 90 ? -12.464 4.844 -2.189 1.00 94.62 90 ASN A C 1
ATOM 724 O O . ASN A 1 90 ? -12.484 3.633 -2.419 1.00 94.62 90 ASN A O 1
ATOM 728 N N . ILE A 1 91 ? -12.049 5.359 -1.038 1.00 97.12 91 ILE A N 1
ATOM 729 C CA . ILE A 1 91 ? -11.614 4.535 0.082 1.00 97.12 91 ILE A CA 1
ATOM 730 C C . ILE A 1 91 ? -12.692 4.595 1.149 1.00 97.12 91 ILE A C 1
ATOM 732 O O . ILE A 1 91 ? -13.169 5.674 1.508 1.00 97.12 91 ILE A O 1
ATOM 736 N N . LYS A 1 92 ? -13.093 3.427 1.640 1.00 97.88 92 LYS A N 1
ATOM 737 C CA . LYS A 1 92 ? -14.083 3.287 2.700 1.00 97.88 92 LYS A CA 1
ATOM 738 C C . LYS A 1 92 ? -13.491 2.492 3.848 1.00 97.88 92 LYS A C 1
ATOM 740 O O . LYS A 1 92 ? -12.952 1.412 3.638 1.00 97.88 92 LYS A O 1
ATOM 745 N N . ASN A 1 93 ? -13.643 3.010 5.056 1.00 98.06 93 ASN A N 1
ATOM 746 C CA . ASN A 1 93 ? -13.480 2.233 6.270 1.00 98.06 93 ASN A CA 1
ATOM 747 C C . ASN A 1 93 ? -14.747 1.397 6.458 1.00 98.06 93 ASN A C 1
ATOM 749 O O . ASN A 1 93 ? -15.818 1.936 6.735 1.00 98.06 93 ASN A O 1
ATOM 753 N N . THR A 1 94 ? -14.666 0.090 6.238 1.00 97.81 94 THR A N 1
ATOM 754 C CA . THR A 1 94 ? -15.847 -0.782 6.293 1.00 97.81 94 THR A CA 1
ATOM 755 C C . THR A 1 94 ? -16.249 -1.117 7.726 1.00 97.81 94 THR A C 1
ATOM 757 O O . THR A 1 94 ? -17.391 -1.510 7.951 1.00 97.81 94 THR A O 1
ATOM 760 N N . THR A 1 95 ? -15.367 -0.894 8.706 1.00 97.25 95 THR A N 1
ATOM 761 C CA . THR A 1 95 ? -15.706 -1.018 10.129 1.00 97.25 95 THR A CA 1
ATOM 762 C C . THR A 1 95 ? -16.585 0.136 10.613 1.00 97.25 95 THR A C 1
ATOM 764 O O . THR A 1 95 ? -17.521 -0.103 11.375 1.00 97.25 95 THR A O 1
ATOM 767 N N . THR A 1 96 ? -16.305 1.377 10.195 1.00 97.44 96 THR A N 1
ATOM 768 C CA . THR A 1 96 ? -17.077 2.569 10.617 1.00 97.44 96 THR A CA 1
ATOM 769 C C . THR A 1 96 ? -18.120 3.034 9.602 1.00 97.44 96 THR A C 1
ATOM 771 O O . THR A 1 96 ? -18.952 3.874 9.927 1.00 97.44 96 THR A O 1
ATOM 774 N N . ASP A 1 97 ? -18.109 2.465 8.395 1.00 97.06 97 ASP A N 1
ATOM 775 C CA . ASP A 1 97 ? -18.923 2.874 7.244 1.00 97.06 97 ASP A CA 1
ATOM 776 C C . ASP A 1 97 ? -18.566 4.260 6.665 1.00 97.06 97 ASP A C 1
ATOM 778 O O . ASP A 1 97 ? -19.296 4.805 5.836 1.00 97.06 97 ASP A O 1
ATOM 782 N N . GLU A 1 98 ? -17.416 4.822 7.042 1.00 97.69 98 GLU A N 1
ATOM 783 C CA . GLU A 1 98 ? -17.010 6.183 6.682 1.00 97.69 98 GLU A CA 1
ATOM 784 C C . GLU A 1 98 ? -16.110 6.230 5.440 1.00 97.69 98 GLU A C 1
ATOM 786 O O . GLU A 1 98 ? -15.295 5.339 5.183 1.00 97.69 98 GLU A O 1
ATOM 791 N N . ALA A 1 99 ? -16.231 7.312 4.668 1.00 97.44 99 ALA A N 1
ATOM 792 C CA . ALA A 1 99 ? -15.301 7.614 3.585 1.00 97.44 99 ALA A CA 1
ATOM 793 C C . ALA A 1 99 ? -13.958 8.102 4.149 1.00 97.44 99 ALA A C 1
ATOM 795 O O . ALA A 1 99 ? -13.920 8.875 5.107 1.00 97.44 99 ALA A O 1
ATOM 796 N N . VAL A 1 100 ? -12.861 7.681 3.524 1.00 97.62 100 VAL A N 1
ATOM 797 C CA . VAL A 1 100 ? -11.497 8.021 3.936 1.00 97.62 100 VAL A CA 1
ATOM 798 C C . VAL A 1 100 ? -10.847 8.891 2.867 1.00 97.62 100 VAL A C 1
ATOM 800 O O . VAL A 1 100 ? -10.755 8.507 1.700 1.00 97.62 100 VAL A O 1
ATOM 803 N N . SER A 1 101 ? -10.386 10.072 3.271 1.00 96.88 101 SER A N 1
ATOM 804 C CA . SER A 1 101 ? -9.572 10.937 2.417 1.00 96.88 101 SER A CA 1
ATOM 805 C C . SER A 1 101 ? -8.175 10.349 2.234 1.00 96.88 101 SER A C 1
ATOM 807 O O . SER A 1 101 ? -7.601 9.787 3.167 1.00 96.88 101 SER A O 1
ATOM 809 N N . PHE A 1 102 ? -7.606 10.531 1.047 1.00 96.81 102 PHE A N 1
ATOM 810 C CA . PHE A 1 102 ? -6.280 10.036 0.702 1.00 96.81 102 PHE A CA 1
ATOM 811 C C . PHE A 1 102 ? -5.489 11.071 -0.091 1.00 96.81 102 PHE A C 1
ATOM 813 O O . PHE A 1 102 ? -6.055 11.977 -0.705 1.00 96.81 102 PHE A O 1
ATOM 820 N N . ASN A 1 103 ? -4.173 10.906 -0.079 1.00 96.00 103 ASN A N 1
ATOM 821 C CA . ASN A 1 103 ? -3.250 11.618 -0.947 1.00 96.00 103 ASN A CA 1
ATOM 822 C C . ASN A 1 103 ? -2.829 10.691 -2.087 1.00 96.00 103 ASN A C 1
ATOM 824 O O . ASN A 1 103 ? -2.551 9.515 -1.852 1.00 96.00 103 ASN A O 1
ATOM 828 N N . SER A 1 104 ? -2.749 11.224 -3.303 1.00 93.62 104 SER A N 1
ATOM 829 C CA . SER A 1 104 ? -2.209 10.503 -4.457 1.00 93.62 104 SER A CA 1
ATOM 830 C C . SER A 1 104 ? -0.790 10.960 -4.754 1.00 93.62 104 SER A C 1
ATOM 832 O O . SER A 1 104 ? -0.500 12.156 -4.739 1.00 93.62 104 SER A O 1
ATOM 834 N N . SER A 1 105 ? 0.058 9.996 -5.083 1.00 91.62 105 SER A N 1
ATOM 835 C CA . SER A 1 105 ? 1.411 10.187 -5.596 1.00 91.62 105 SER A CA 1
ATOM 836 C C . SER A 1 105 ? 1.565 9.400 -6.897 1.00 91.62 105 SER A C 1
ATOM 838 O O . SER A 1 105 ? 0.653 8.690 -7.327 1.00 91.62 105 SER A O 1
ATOM 840 N N . GLU A 1 106 ? 2.721 9.507 -7.547 1.00 89.50 106 GLU A N 1
ATOM 841 C CA . GLU A 1 106 ? 3.015 8.677 -8.712 1.00 89.50 106 GLU A CA 1
ATOM 842 C C . GLU A 1 106 ? 3.005 7.188 -8.316 1.00 89.50 106 GLU A C 1
ATOM 844 O O . GLU A 1 106 ? 3.772 6.745 -7.466 1.00 89.50 106 GLU A O 1
ATOM 849 N N . GLY A 1 107 ? 2.079 6.417 -8.892 1.00 90.88 107 GLY A N 1
ATOM 850 C CA . GLY A 1 107 ? 2.002 4.963 -8.725 1.00 90.88 107 GLY A CA 1
ATOM 851 C C . GLY A 1 107 ? 1.342 4.448 -7.440 1.00 90.88 107 GLY A C 1
ATOM 852 O O . GLY A 1 107 ? 1.138 3.236 -7.332 1.00 90.88 107 GLY A O 1
ATOM 853 N N . PHE A 1 108 ? 0.980 5.310 -6.483 1.00 95.00 108 PHE A N 1
ATOM 854 C CA . PHE A 1 108 ? 0.336 4.886 -5.237 1.00 95.00 108 PHE A CA 1
ATOM 855 C C . PHE A 1 108 ? -0.541 5.963 -4.590 1.00 95.00 108 PHE A C 1
ATOM 857 O O . PHE A 1 108 ? -0.391 7.159 -4.833 1.00 95.00 108 PHE A O 1
ATOM 864 N N . ILE A 1 109 ? -1.419 5.518 -3.694 1.00 95.81 109 ILE A N 1
ATOM 865 C CA . ILE A 1 109 ? -2.194 6.369 -2.784 1.00 95.81 109 ILE A CA 1
ATOM 866 C C . ILE A 1 109 ? -1.802 6.102 -1.332 1.00 95.81 109 ILE A C 1
ATOM 868 O O . ILE A 1 109 ? -1.381 4.994 -0.988 1.00 95.81 109 ILE A O 1
ATOM 872 N N . GLU A 1 110 ? -1.972 7.106 -0.477 1.00 96.75 110 GLU A N 1
ATOM 873 C CA . GLU A 1 110 ? -1.713 7.027 0.959 1.00 96.75 110 GLU A CA 1
ATOM 874 C C . GLU A 1 110 ? -2.849 7.611 1.786 1.00 96.75 110 GLU A C 1
ATOM 876 O O . GLU A 1 110 ? -3.378 8.679 1.476 1.00 96.75 110 GLU A O 1
ATOM 881 N N . PHE A 1 111 ? -3.189 6.941 2.883 1.00 97.62 111 PHE A N 1
ATOM 882 C CA . PHE A 1 111 ? -4.218 7.398 3.810 1.00 97.62 111 PHE A CA 1
ATOM 883 C C . PHE A 1 111 ? -3.964 6.897 5.229 1.00 97.62 111 PHE A C 1
ATOM 885 O O . PHE A 1 111 ? -3.348 5.849 5.443 1.00 97.62 111 PHE A O 1
ATOM 892 N N . SER A 1 112 ? -4.441 7.664 6.207 1.00 97.81 112 SER A N 1
ATOM 893 C CA . SER A 1 112 ? -4.385 7.278 7.615 1.00 97.81 112 SER A CA 1
ATOM 894 C C . SER A 1 112 ? -5.356 6.143 7.901 1.00 97.81 112 SER A C 1
ATOM 896 O O . SER A 1 112 ? -6.468 6.112 7.372 1.00 97.81 112 SER A O 1
ATOM 898 N N . ILE A 1 113 ? -4.938 5.233 8.774 1.00 97.06 113 ILE A N 1
ATOM 899 C CA . ILE A 1 113 ? -5.744 4.086 9.183 1.00 97.06 113 ILE A CA 1
ATOM 900 C C . ILE A 1 113 ? -5.738 3.945 10.700 1.00 97.06 113 ILE A C 1
ATOM 902 O O . ILE A 1 113 ? -4.877 4.480 11.398 1.00 97.06 113 ILE A O 1
ATOM 906 N N . VAL A 1 114 ? -6.692 3.179 11.207 1.00 95.31 114 VAL A N 1
ATOM 907 C CA . VAL A 1 114 ? -6.802 2.819 12.612 1.00 95.31 114 VAL A CA 1
ATOM 908 C C . VAL A 1 114 ? -6.518 1.332 12.739 1.00 95.31 114 VAL A C 1
ATOM 910 O O . VAL A 1 114 ? -7.015 0.506 11.975 1.00 95.31 114 VAL A O 1
ATOM 913 N N . GLU A 1 115 ? -5.682 0.992 13.713 1.00 93.19 115 GLU A N 1
ATOM 914 C CA . GLU A 1 115 ? -5.298 -0.387 13.977 1.00 93.19 115 GLU A CA 1
ATOM 915 C C . GLU A 1 115 ? -6.539 -1.253 14.260 1.00 93.19 115 GLU A C 1
ATOM 917 O O . GLU A 1 115 ? -7.339 -0.933 15.139 1.00 93.19 115 GLU A O 1
ATOM 922 N N . GLY A 1 116 ? -6.686 -2.365 13.532 1.00 94.44 116 GLY A N 1
ATOM 923 C CA . GLY A 1 116 ? -7.799 -3.298 13.722 1.00 94.44 116 GLY A CA 1
ATOM 924 C C . GLY A 1 116 ? -9.093 -2.934 12.988 1.00 94.44 116 GLY A C 1
ATOM 925 O O . GLY A 1 116 ? -10.121 -3.529 13.299 1.00 94.44 116 GLY A O 1
ATOM 926 N N . GLN A 1 117 ? -9.060 -1.976 12.058 1.00 96.62 117 GLN A N 1
ATOM 927 C CA . GLN A 1 117 ? -10.198 -1.625 11.204 1.00 96.62 117 GLN A CA 1
ATOM 928 C C . GLN A 1 117 ? -9.978 -2.075 9.759 1.00 96.62 117 GLN A C 1
ATOM 930 O O . GLN A 1 117 ? -8.844 -2.154 9.284 1.00 96.62 117 GLN A O 1
ATOM 935 N N . ASP A 1 118 ? -11.082 -2.368 9.082 1.00 98.00 118 ASP A N 1
ATOM 936 C CA . ASP A 1 118 ? -11.118 -2.905 7.727 1.00 98.00 118 ASP A CA 1
ATOM 937 C C . ASP A 1 118 ? -11.307 -1.788 6.691 1.00 98.00 118 ASP A C 1
ATOM 939 O O . ASP A 1 118 ? -12.007 -0.798 6.932 1.00 98.00 118 ASP A O 1
ATOM 943 N N . TYR A 1 119 ? -10.693 -1.953 5.517 1.00 98.00 119 TYR A N 1
ATOM 944 C CA . TYR A 1 119 ? -10.683 -0.937 4.464 1.00 98.00 119 TYR A CA 1
ATOM 945 C C . TYR A 1 119 ? -10.952 -1.528 3.081 1.00 98.00 119 TYR A C 1
ATOM 947 O O . TYR A 1 119 ? -10.379 -2.544 2.698 1.00 98.00 119 TYR A O 1
ATOM 955 N N . GLU A 1 120 ? -11.771 -0.829 2.299 1.00 97.75 120 GLU A N 1
ATOM 956 C CA . GLU A 1 120 ? -12.089 -1.156 0.909 1.00 97.75 120 GLU A CA 1
ATOM 957 C C . GLU A 1 120 ? -11.673 0.001 -0.013 1.00 97.75 120 GLU A C 1
ATOM 959 O O . GLU A 1 120 ? -12.044 1.154 0.218 1.00 97.75 120 GLU A O 1
ATOM 964 N N . ILE A 1 121 ? -10.924 -0.313 -1.072 1.00 96.38 121 ILE A N 1
ATOM 965 C CA . ILE A 1 121 ? -10.497 0.601 -2.137 1.00 96.38 121 ILE A CA 1
ATOM 966 C C . ILE A 1 121 ? -11.225 0.190 -3.423 1.00 96.38 121 ILE A C 1
ATOM 968 O O . ILE A 1 121 ? -10.940 -0.872 -3.987 1.00 96.38 121 ILE A O 1
ATOM 972 N N . LYS A 1 122 ? -12.166 1.012 -3.896 1.00 93.06 122 LYS A N 1
ATOM 973 C CA . LYS A 1 122 ? -13.051 0.698 -5.034 1.00 93.06 122 LYS A CA 1
ATOM 974 C C . LYS A 1 122 ? -13.236 1.848 -6.012 1.00 93.06 122 LYS A C 1
ATOM 976 O O . LYS A 1 122 ? -13.133 3.015 -5.590 1.00 93.06 122 LYS A O 1
#

Sequence (122 aa):
IYLPKGTWFDWETGEKFTGPLTLSNYEIPLNKVPCFVGGNGIVILRNNKTDELTARVYEVGQKATTDFYTLKEGKKYQFDVLNTNLDKVNIKNTTTDEAVSFNSSEGFIEFSIVEGQDYEIK